Protein AF-A0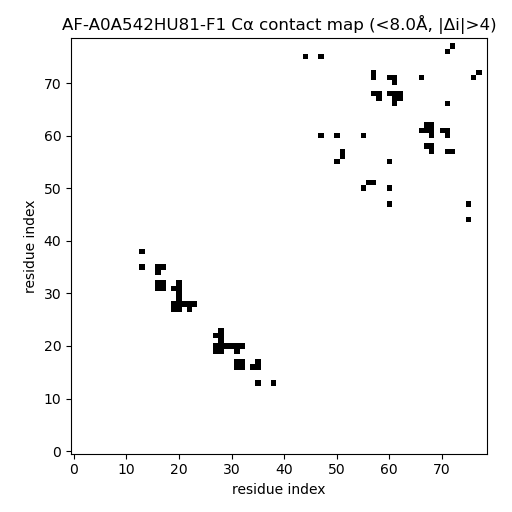A542HU81-F1 (afdb_monomer)

pLDDT: mean 92.31, std 9.43, range [57.12, 98.44]

Foldseek 3Di:
DVVVVVVVVLVVLLVVLVVQLPDPPVVSNVVSVVVNVVSVLVVLLVVVVVCVVVVHQLCNSCVVVVHDSCVSCVSHVPD

Mean predicted aligned error: 4.46 Å

Structure (mmCIF, N/CA/C/O backbone):
data_AF-A0A542HU81-F1
#
_entry.id   AF-A0A542HU81-F1
#
loop_
_atom_site.group_PDB
_atom_site.id
_atom_site.type_symbol
_atom_site.label_atom_id
_atom_site.label_alt_id
_atom_site.label_comp_id
_atom_site.label_asym_id
_atom_site.label_entity_id
_atom_site.label_seq_id
_atom_site.pdbx_PDB_ins_code
_atom_site.Cartn_x
_atom_site.Cartn_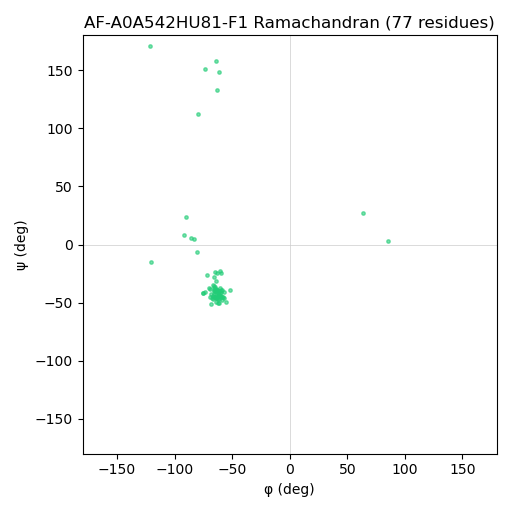y
_atom_site.Cartn_z
_atom_site.occupancy
_atom_site.B_iso_or_equiv
_atom_site.auth_seq_id
_atom_site.auth_comp_id
_atom_site.auth_asym_id
_atom_site.auth_atom_id
_atom_site.pdbx_PDB_model_num
ATOM 1 N N . MET A 1 1 ? -14.990 -19.804 -11.014 1.00 58.38 1 MET A N 1
ATOM 2 C CA . MET A 1 1 ? -14.061 -19.645 -12.158 1.00 58.38 1 MET A CA 1
ATOM 3 C C . MET A 1 1 ? -13.617 -18.197 -12.384 1.00 58.38 1 MET A C 1
ATOM 5 O O . MET A 1 1 ? -12.426 -18.007 -12.564 1.00 58.38 1 MET A O 1
ATOM 9 N N . ALA A 1 2 ? -14.493 -17.183 -12.299 1.00 62.78 2 ALA A N 1
ATOM 10 C CA . ALA A 1 2 ? -14.114 -15.776 -12.537 1.00 62.78 2 ALA A CA 1
ATOM 11 C C . ALA A 1 2 ? -13.036 -15.215 -11.579 1.00 62.78 2 ALA A C 1
ATOM 13 O O . ALA A 1 2 ? -12.065 -14.635 -12.044 1.00 62.78 2 ALA A O 1
ATOM 14 N N . LEU A 1 3 ? -13.141 -15.457 -10.263 1.00 66.62 3 LEU A N 1
ATOM 15 C CA . LEU A 1 3 ? -12.174 -14.933 -9.277 1.00 66.62 3 LEU A CA 1
ATOM 16 C C . LEU A 1 3 ? -10.746 -15.484 -9.448 1.00 66.62 3 LEU A C 1
ATOM 18 O O . LEU A 1 3 ? -9.783 -14.782 -9.161 1.00 66.62 3 LEU A O 1
ATOM 22 N N . VAL A 1 4 ? -10.609 -16.723 -9.932 1.00 66.88 4 VAL A N 1
ATOM 23 C CA . VAL A 1 4 ? -9.299 -17.348 -10.185 1.00 66.88 4 VAL A CA 1
ATOM 24 C C . VAL A 1 4 ? -8.649 -16.744 -11.431 1.00 66.88 4 VAL A C 1
ATOM 26 O O . VAL A 1 4 ? -7.462 -16.448 -11.398 1.00 66.88 4 VAL A O 1
ATOM 29 N N . SER A 1 5 ? -9.427 -16.493 -12.490 1.00 75.06 5 SER A N 1
ATOM 30 C CA . SER A 1 5 ? -8.934 -15.824 -13.704 1.00 75.06 5 SER A CA 1
ATOM 31 C C . SER A 1 5 ? -8.443 -14.413 -13.391 1.00 75.06 5 SER A C 1
ATOM 33 O O . SER A 1 5 ? -7.296 -14.097 -13.671 1.00 75.06 5 SER A O 1
ATOM 35 N N . THR A 1 6 ? -9.256 -13.608 -12.696 1.00 78.75 6 THR A N 1
ATOM 36 C CA . THR A 1 6 ? -8.888 -12.230 -12.339 1.00 78.75 6 THR A CA 1
ATOM 37 C C . THR A 1 6 ? -7.635 -12.170 -11.467 1.00 78.75 6 THR A C 1
ATOM 39 O O . THR A 1 6 ? -6.812 -11.278 -11.636 1.00 78.75 6 THR A O 1
ATOM 42 N N . TYR A 1 7 ? -7.459 -13.123 -10.548 1.00 76.12 7 TYR A N 1
ATOM 43 C CA . TYR A 1 7 ? -6.243 -13.199 -9.742 1.00 76.12 7 TYR A CA 1
ATOM 44 C C . TYR A 1 7 ? -5.004 -13.499 -10.598 1.00 76.12 7 TYR A C 1
ATOM 46 O O . TYR A 1 7 ? -3.983 -12.835 -10.447 1.00 76.12 7 TYR A O 1
ATOM 54 N N . VAL A 1 8 ? -5.093 -14.461 -11.523 1.00 80.12 8 VAL A N 1
ATOM 55 C CA . VAL A 1 8 ? -3.995 -14.803 -12.445 1.00 80.12 8 VAL A CA 1
ATOM 56 C C . VAL A 1 8 ? -3.652 -13.629 -13.367 1.00 80.12 8 VAL A C 1
ATOM 58 O O . VAL A 1 8 ? -2.470 -13.357 -13.587 1.00 80.12 8 VAL A O 1
ATOM 61 N N . ASP A 1 9 ? -4.655 -12.890 -13.841 1.00 82.31 9 ASP A N 1
ATOM 62 C CA . ASP A 1 9 ? -4.464 -11.704 -14.682 1.00 82.31 9 ASP A CA 1
ATOM 63 C C . ASP A 1 9 ? -3.727 -10.592 -13.915 1.00 82.31 9 ASP A C 1
ATOM 65 O O . ASP A 1 9 ? -2.729 -10.059 -14.400 1.00 82.31 9 ASP A O 1
ATOM 69 N N . ILE A 1 10 ? -4.141 -10.314 -12.671 1.00 85.56 10 ILE A N 1
ATOM 70 C CA . ILE A 1 10 ? -3.488 -9.326 -11.795 1.00 85.56 10 ILE A CA 1
ATOM 71 C C . ILE A 1 10 ? -2.035 -9.712 -11.499 1.00 85.56 10 ILE A C 1
ATOM 73 O O . ILE A 1 10 ? -1.145 -8.864 -11.535 1.00 85.56 10 ILE A O 1
ATOM 77 N N . MET A 1 11 ? -1.775 -10.986 -11.195 1.00 86.38 11 MET A N 1
ATOM 78 C CA . MET A 1 11 ? -0.416 -11.451 -10.902 1.00 86.38 11 MET A CA 1
ATOM 79 C C . MET A 1 11 ? 0.494 -11.375 -12.134 1.00 86.38 11 MET A C 1
ATOM 81 O O . MET A 1 11 ? 1.679 -11.053 -12.015 1.00 86.38 11 MET A O 1
ATOM 85 N N . THR A 1 12 ? -0.063 -11.621 -13.321 1.00 87.94 12 THR A N 1
ATOM 86 C CA . THR A 1 12 ? 0.654 -11.482 -14.593 1.00 87.94 12 THR A CA 1
ATOM 87 C C . THR A 1 12 ? 0.985 -10.014 -14.875 1.00 87.94 12 THR A C 1
ATOM 89 O O . THR A 1 12 ? 2.136 -9.695 -15.171 1.00 87.94 12 THR A O 1
ATOM 92 N N . GLU A 1 13 ? 0.020 -9.106 -14.693 1.00 88.38 13 GLU A N 1
ATOM 93 C CA . GLU A 1 13 ? 0.228 -7.657 -14.823 1.00 88.38 13 GLU A CA 1
ATOM 94 C C . GLU A 1 13 ? 1.281 -7.142 -13.830 1.00 88.38 13 GLU A C 1
ATOM 96 O O . GLU A 1 13 ? 2.183 -6.398 -14.209 1.00 88.38 13 GLU A O 1
ATOM 101 N N . ALA A 1 14 ? 1.228 -7.581 -12.568 1.00 91.06 14 ALA A N 1
ATOM 102 C CA . ALA A 1 14 ? 2.216 -7.208 -11.557 1.00 91.06 14 ALA A CA 1
ATOM 103 C C . ALA A 1 14 ? 3.643 -7.621 -11.954 1.00 91.06 14 ALA A C 1
ATOM 105 O O . ALA A 1 14 ? 4.587 -6.862 -11.729 1.00 91.06 14 ALA A O 1
ATOM 106 N N . THR A 1 15 ? 3.796 -8.804 -12.554 1.00 93.44 15 THR A N 1
ATOM 107 C CA . THR A 1 15 ? 5.100 -9.332 -12.980 1.00 93.44 15 THR A CA 1
ATOM 108 C C . THR A 1 15 ? 5.667 -8.534 -14.160 1.00 93.44 15 THR A C 1
ATOM 110 O O . THR A 1 15 ? 6.823 -8.120 -14.108 1.00 93.44 15 THR A O 1
ATOM 113 N N . ASP A 1 16 ? 4.848 -8.230 -15.173 1.00 94.75 16 ASP A N 1
ATOM 114 C CA . ASP A 1 16 ? 5.239 -7.380 -16.314 1.00 94.75 16 ASP A CA 1
ATOM 115 C C . ASP A 1 16 ? 5.600 -5.952 -15.866 1.00 94.75 16 ASP A C 1
ATOM 117 O O . ASP A 1 16 ? 6.607 -5.381 -16.292 1.00 94.75 16 ASP A O 1
ATOM 121 N N . LEU A 1 17 ? 4.833 -5.376 -14.938 1.00 95.00 17 LEU A N 1
ATOM 122 C CA . LEU A 1 17 ? 5.152 -4.070 -14.367 1.00 95.00 17 LEU A CA 1
ATOM 123 C C . LEU A 1 17 ? 6.453 -4.089 -13.550 1.00 95.00 17 LEU A C 1
ATOM 125 O O . LEU A 1 17 ? 7.208 -3.118 -13.591 1.00 95.00 17 LEU A O 1
ATOM 129 N N . ALA A 1 18 ? 6.736 -5.168 -12.817 1.00 94.44 18 ALA A N 1
ATOM 130 C CA . ALA A 1 18 ? 7.986 -5.309 -12.074 1.00 94.44 18 ALA A CA 1
ATOM 131 C C . ALA A 1 18 ? 9.203 -5.395 -13.008 1.00 94.44 18 ALA A C 1
ATOM 133 O O . ALA A 1 18 ? 10.219 -4.756 -12.736 1.00 94.44 18 ALA A O 1
ATOM 134 N N . GLU A 1 19 ? 9.087 -6.106 -14.131 1.00 96.00 19 GLU A N 1
ATOM 135 C CA . GLU A 1 19 ? 10.135 -6.157 -15.155 1.00 96.00 19 GLU A CA 1
ATOM 136 C C . GLU A 1 19 ? 10.393 -4.765 -15.754 1.00 96.00 19 GLU A C 1
ATOM 138 O O . GLU A 1 19 ? 11.522 -4.270 -15.738 1.00 96.00 19 GLU A O 1
ATOM 143 N N . ARG A 1 20 ? 9.331 -4.072 -16.186 1.00 95.88 20 ARG A N 1
ATOM 144 C CA . ARG A 1 20 ? 9.425 -2.721 -16.769 1.00 95.88 20 ARG A CA 1
ATOM 145 C C . ARG A 1 20 ? 9.945 -1.672 -15.790 1.00 95.88 20 ARG A C 1
ATOM 147 O O . ARG A 1 20 ? 10.494 -0.659 -16.218 1.00 95.88 20 ARG A O 1
ATOM 154 N N . ALA A 1 21 ? 9.788 -1.879 -14.484 1.00 95.44 21 ALA A N 1
ATOM 155 C CA . ALA A 1 21 ? 10.340 -0.981 -13.471 1.00 95.44 21 ALA A CA 1
ATOM 156 C C . ALA A 1 21 ? 11.882 -0.952 -13.476 1.00 95.44 21 ALA A C 1
ATOM 158 O O . ALA A 1 21 ? 12.460 0.045 -13.046 1.00 95.44 21 ALA A O 1
ATOM 159 N N . GLY A 1 22 ? 12.533 -2.008 -13.982 1.00 94.38 22 GLY A N 1
ATOM 160 C CA . GLY A 1 22 ? 13.986 -2.105 -14.149 1.00 94.38 22 GLY A CA 1
ATOM 161 C C . GLY A 1 22 ? 14.512 -1.648 -15.515 1.00 94.38 22 GLY A C 1
ATOM 162 O O . GLY A 1 22 ? 15.692 -1.855 -15.801 1.00 94.38 22 GLY A O 1
ATOM 163 N N . ASP A 1 23 ? 13.662 -1.063 -16.366 1.00 97.00 23 ASP A N 1
ATOM 164 C CA . ASP A 1 23 ? 14.053 -0.616 -17.705 1.00 97.00 23 ASP A CA 1
ATOM 165 C C . ASP A 1 23 ? 15.149 0.468 -17.651 1.00 97.00 23 ASP A C 1
ATOM 167 O O . ASP A 1 23 ? 15.225 1.284 -16.728 1.00 97.00 23 ASP A O 1
ATOM 171 N N . ARG A 1 24 ? 16.008 0.484 -18.675 1.00 96.38 24 ARG A N 1
ATOM 172 C CA . ARG A 1 24 ? 17.077 1.478 -18.829 1.00 96.38 24 ARG A CA 1
ATOM 173 C C . ARG A 1 24 ? 16.534 2.858 -19.196 1.00 96.38 24 ARG A C 1
ATOM 175 O O . ARG A 1 24 ? 17.198 3.851 -18.904 1.00 96.38 24 ARG A O 1
ATOM 182 N N . ASP A 1 25 ? 15.364 2.937 -19.831 1.00 97.62 25 ASP A N 1
ATOM 183 C CA . ASP A 1 25 ? 14.647 4.195 -20.021 1.00 97.62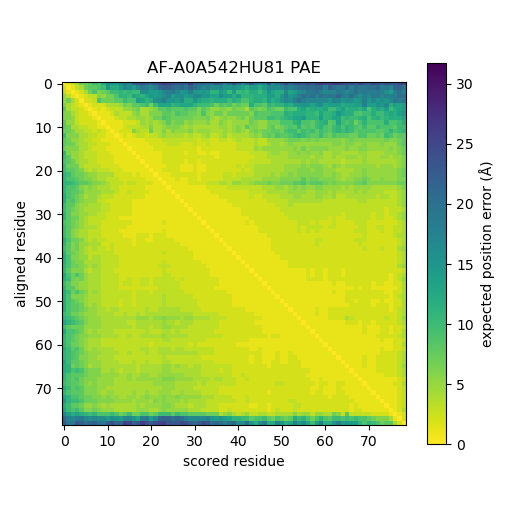 25 ASP A CA 1
ATOM 184 C C . ASP A 1 25 ? 13.903 4.572 -18.722 1.00 97.62 25 ASP A C 1
ATOM 186 O O . ASP A 1 25 ? 12.896 3.945 -18.368 1.00 97.62 25 ASP A O 1
ATOM 190 N N . PRO A 1 26 ? 14.314 5.651 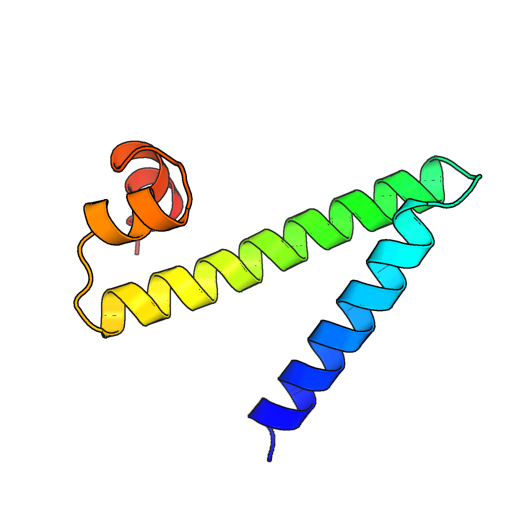-18.024 1.00 97.50 26 PRO A N 1
ATOM 191 C CA . PRO A 1 26 ? 13.668 6.072 -16.783 1.00 97.50 26 PRO A CA 1
ATOM 192 C C . PRO A 1 26 ? 12.186 6.430 -16.962 1.00 97.50 26 PRO A C 1
ATOM 194 O O . PRO A 1 26 ? 11.423 6.368 -15.999 1.00 97.50 26 PRO A O 1
ATOM 197 N N . ARG A 1 27 ? 11.730 6.789 -18.171 1.00 98.31 27 ARG A N 1
ATOM 198 C CA . ARG A 1 27 ? 10.304 7.053 -18.428 1.00 98.31 27 ARG A CA 1
ATOM 199 C C . ARG A 1 27 ? 9.474 5.778 -18.355 1.00 98.31 27 ARG A C 1
ATOM 201 O O . ARG A 1 27 ? 8.345 5.830 -17.865 1.00 98.31 27 ARG A O 1
ATOM 208 N N . VAL A 1 28 ? 10.011 4.662 -18.844 1.00 98.00 28 VAL A N 1
ATOM 209 C CA . VAL A 1 28 ? 9.362 3.348 -18.766 1.00 98.00 28 VAL A CA 1
ATOM 210 C C . VAL A 1 28 ? 9.333 2.896 -17.310 1.00 98.00 28 VAL A C 1
ATOM 212 O O . VAL A 1 28 ? 8.246 2.654 -16.778 1.00 98.00 28 VAL A O 1
ATOM 215 N N . GLY A 1 29 ? 10.485 2.941 -16.635 1.00 97.88 29 GLY A N 1
ATOM 216 C CA . GLY A 1 29 ? 10.602 2.570 -15.225 1.00 97.88 29 GLY A CA 1
ATOM 217 C C . GLY A 1 29 ? 9.653 3.353 -14.315 1.00 97.88 29 GLY A C 1
ATOM 218 O O . GLY A 1 29 ? 8.879 2.769 -13.559 1.00 97.88 29 GLY A O 1
ATOM 219 N N . LEU A 1 30 ? 9.617 4.686 -14.428 1.00 98.31 30 LEU A N 1
ATOM 220 C CA . LEU A 1 30 ? 8.743 5.521 -13.593 1.00 98.31 30 LEU A CA 1
ATOM 221 C C . LEU A 1 30 ? 7.251 5.269 -13.843 1.00 98.31 30 LEU A C 1
ATOM 223 O O . LEU A 1 30 ? 6.464 5.297 -12.893 1.00 98.31 30 LEU A O 1
ATOM 227 N N . ARG A 1 31 ? 6.845 5.011 -15.094 1.00 97.88 31 ARG A N 1
ATOM 228 C CA . ARG A 1 31 ? 5.453 4.649 -15.408 1.00 97.88 31 ARG A CA 1
ATOM 229 C C . ARG A 1 31 ? 5.083 3.304 -14.798 1.00 97.88 31 ARG A C 1
ATOM 231 O O . ARG A 1 31 ? 4.005 3.192 -14.219 1.00 97.88 31 ARG A O 1
ATOM 238 N N . ALA A 1 32 ? 5.978 2.325 -14.881 1.00 97.62 32 ALA A N 1
ATOM 239 C CA . ALA A 1 32 ? 5.772 1.012 -14.293 1.00 97.62 32 ALA A CA 1
ATOM 240 C C . ALA A 1 32 ? 5.670 1.090 -12.762 1.00 97.62 32 ALA A C 1
ATOM 242 O O . ALA A 1 32 ? 4.707 0.599 -12.180 1.00 97.62 32 ALA A O 1
ATOM 243 N N . VAL A 1 33 ? 6.572 1.828 -12.106 1.00 97.56 33 VAL A N 1
ATOM 244 C CA . VAL A 1 33 ? 6.504 2.080 -10.657 1.00 97.56 33 VAL A CA 1
ATOM 245 C C . VAL A 1 33 ? 5.203 2.795 -10.271 1.00 97.56 33 VAL A C 1
ATOM 247 O O . VAL A 1 33 ? 4.589 2.463 -9.256 1.00 97.56 33 VAL A O 1
ATOM 250 N N . ALA A 1 34 ? 4.750 3.775 -11.058 1.00 97.94 34 ALA A N 1
ATOM 251 C CA . ALA A 1 34 ? 3.476 4.445 -10.807 1.00 97.94 34 ALA A CA 1
ATOM 252 C C . ALA A 1 34 ? 2.281 3.482 -10.923 1.00 97.94 34 ALA A C 1
ATOM 254 O O . ALA A 1 34 ? 1.358 3.565 -10.112 1.00 97.94 34 ALA A O 1
ATOM 255 N N . ALA A 1 35 ? 2.302 2.562 -11.888 1.00 96.19 35 ALA A N 1
ATOM 256 C CA . ALA A 1 35 ? 1.282 1.527 -12.029 1.00 96.19 35 ALA A CA 1
ATOM 257 C C . ALA A 1 35 ? 1.315 0.525 -10.860 1.00 96.19 35 ALA A C 1
ATOM 259 O O . ALA A 1 35 ? 0.271 0.274 -10.260 1.00 96.19 35 ALA A O 1
ATOM 260 N N . LEU A 1 36 ? 2.499 0.056 -10.446 1.00 96.44 36 LEU A N 1
ATOM 261 C CA . LEU A 1 36 ? 2.665 -0.820 -9.277 1.00 96.44 36 LEU A CA 1
ATOM 262 C C . LEU A 1 36 ? 2.111 -0.192 -7.997 1.00 96.44 36 LEU A C 1
ATOM 264 O O . LEU A 1 36 ? 1.444 -0.871 -7.223 1.00 96.44 36 LEU A O 1
ATOM 268 N N . ARG A 1 37 ? 2.329 1.112 -7.779 1.00 96.38 37 ARG A N 1
ATOM 269 C CA . ARG A 1 37 ? 1.755 1.820 -6.621 1.00 96.38 37 ARG A CA 1
ATOM 270 C C . ARG A 1 37 ? 0.228 1.790 -6.631 1.00 96.38 37 ARG A C 1
ATOM 272 O O . ARG A 1 37 ? -0.372 1.511 -5.600 1.00 96.38 37 ARG A O 1
ATOM 279 N N . ARG A 1 38 ? -0.398 2.025 -7.788 1.00 95.56 38 ARG A N 1
ATOM 280 C CA . ARG A 1 38 ? -1.864 1.960 -7.925 1.00 95.56 38 ARG A CA 1
ATOM 281 C C . ARG A 1 38 ? -2.391 0.549 -7.694 1.00 95.56 38 ARG A C 1
ATOM 283 O O . ARG A 1 38 ? -3.437 0.397 -7.071 1.00 95.56 38 ARG A O 1
ATOM 290 N N . LEU A 1 39 ? -1.689 -0.467 -8.195 1.00 93.56 39 LEU A N 1
ATOM 291 C CA . LEU A 1 39 ? -2.066 -1.860 -7.983 1.00 93.56 39 LEU A CA 1
ATOM 292 C C . LEU A 1 39 ? -1.951 -2.244 -6.501 1.00 93.56 39 LEU A C 1
ATOM 294 O O . LEU A 1 39 ? -2.884 -2.814 -5.940 1.00 93.56 39 LEU A O 1
ATOM 298 N N . LEU A 1 40 ? -0.851 -1.863 -5.845 1.00 94.25 40 LEU A N 1
ATOM 299 C CA . LEU A 1 40 ? -0.655 -2.069 -4.412 1.00 94.25 40 LEU A CA 1
ATOM 300 C C . LEU A 1 40 ? -1.773 -1.414 -3.593 1.00 94.25 40 LEU A C 1
ATOM 302 O O . LEU A 1 40 ? -2.337 -2.058 -2.716 1.00 94.25 40 LEU A O 1
ATOM 306 N N . GLU A 1 41 ? -2.139 -0.166 -3.899 1.00 94.12 41 GLU A N 1
ATOM 307 C CA . GLU A 1 41 ? -3.234 0.532 -3.214 1.00 94.12 41 GLU A CA 1
ATOM 308 C C . GLU A 1 41 ? -4.580 -0.195 -3.355 1.00 94.12 41 GLU A C 1
ATOM 310 O O . GLU A 1 41 ? -5.341 -0.275 -2.389 1.00 94.12 41 GLU A O 1
ATOM 315 N N . GLN A 1 42 ? -4.871 -0.757 -4.532 1.00 92.81 42 GLN A N 1
ATOM 316 C CA . GLN A 1 42 ? -6.090 -1.538 -4.761 1.00 92.81 42 GLN A CA 1
ATOM 317 C C . GLN A 1 42 ? -6.087 -2.843 -3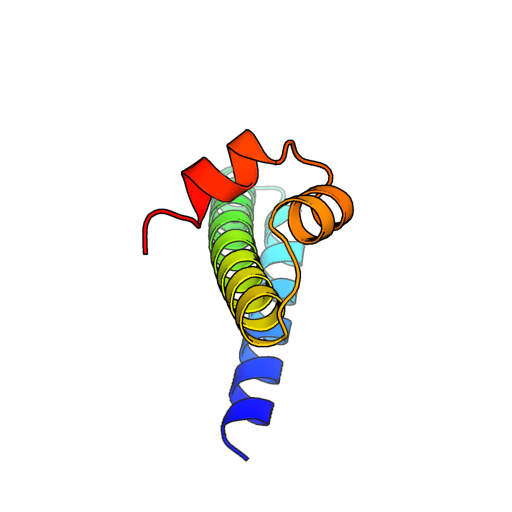.960 1.00 92.81 42 GLN A C 1
ATOM 319 O O . GLN A 1 42 ? -7.075 -3.159 -3.294 1.00 92.81 42 GLN A O 1
ATOM 324 N N . LEU A 1 43 ? -4.976 -3.584 -3.989 1.00 93.12 43 LEU A N 1
ATOM 325 C CA . LEU A 1 43 ? -4.826 -4.830 -3.236 1.00 93.12 43 LEU A CA 1
ATOM 326 C C . LEU A 1 43 ? -4.914 -4.581 -1.727 1.00 93.12 43 LEU A C 1
ATOM 328 O O . LEU A 1 43 ? -5.640 -5.293 -1.034 1.00 93.12 43 LEU A O 1
ATOM 332 N N . GLU A 1 44 ? -4.252 -3.536 -1.228 1.00 95.75 44 GLU A N 1
ATOM 333 C CA . GLU A 1 44 ? -4.326 -3.128 0.176 1.00 95.75 44 GLU A CA 1
ATOM 334 C C . GLU A 1 44 ? -5.777 -2.819 0.574 1.00 95.75 44 GLU A C 1
ATOM 336 O O . GLU A 1 44 ? -6.257 -3.339 1.578 1.00 95.75 44 GLU A O 1
ATOM 341 N N . ALA A 1 45 ? -6.533 -2.073 -0.241 1.00 95.06 45 ALA A N 1
ATOM 342 C CA . ALA A 1 45 ? -7.942 -1.778 0.032 1.00 95.06 45 ALA A CA 1
ATOM 343 C C . ALA A 1 45 ? -8.828 -3.038 0.089 1.00 95.06 45 ALA A C 1
ATOM 345 O O . ALA A 1 45 ? -9.710 -3.138 0.951 1.00 95.06 45 ALA A O 1
ATOM 346 N N . VAL A 1 46 ? -8.600 -4.006 -0.808 1.00 94.81 46 VAL A N 1
ATOM 347 C CA . VAL A 1 46 ? -9.305 -5.300 -0.807 1.00 94.81 46 VAL A CA 1
ATOM 348 C C . VAL A 1 46 ? -9.009 -6.070 0.478 1.00 94.81 46 VAL A C 1
ATOM 350 O O . VAL A 1 46 ? -9.941 -6.544 1.133 1.00 94.81 46 VAL A O 1
ATOM 353 N N . GLN A 1 47 ? -7.738 -6.155 0.875 1.00 95.94 47 GLN A N 1
ATOM 354 C CA . GLN A 1 47 ? -7.337 -6.880 2.081 1.00 95.94 47 GLN A CA 1
ATOM 355 C C . GLN A 1 47 ? -7.829 -6.193 3.356 1.00 95.94 47 GLN A C 1
ATOM 357 O O . GLN A 1 47 ? -8.386 -6.859 4.224 1.00 95.94 47 GLN A O 1
ATOM 362 N N . VAL A 1 48 ? -7.740 -4.862 3.445 1.00 97.25 48 VAL A N 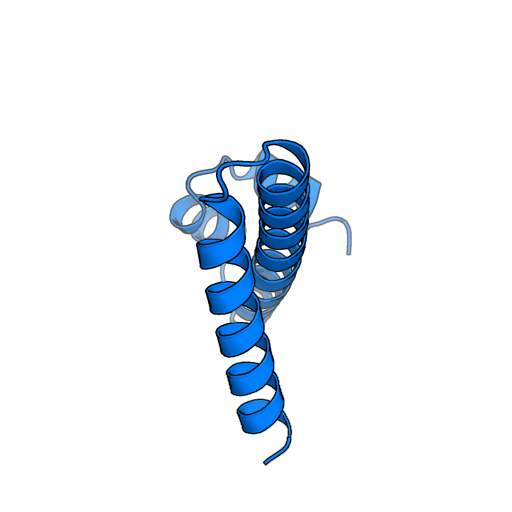1
ATOM 363 C CA . VAL A 1 48 ? -8.281 -4.094 4.578 1.00 97.25 48 VAL A CA 1
ATOM 364 C C . VAL A 1 48 ? -9.784 -4.329 4.719 1.00 97.25 48 VAL A C 1
ATOM 366 O O . VAL A 1 48 ? -10.260 -4.603 5.819 1.00 97.25 48 VAL A O 1
ATOM 369 N N . ARG A 1 49 ? -10.546 -4.286 3.617 1.00 96.31 49 ARG A N 1
ATOM 370 C CA . ARG A 1 49 ? -11.987 -4.578 3.641 1.00 96.31 49 ARG A CA 1
ATOM 371 C C . ARG A 1 49 ? -12.268 -6.012 4.086 1.00 96.31 49 ARG A C 1
ATOM 373 O O . ARG A 1 49 ? -13.152 -6.226 4.910 1.00 96.31 49 ARG A O 1
ATOM 380 N N . SER A 1 50 ? -11.514 -6.978 3.567 1.00 96.56 50 SER A N 1
ATOM 381 C CA . SER A 1 50 ? -11.622 -8.383 3.967 1.00 96.56 50 SER A CA 1
ATOM 382 C C . SER A 1 50 ? -11.362 -8.565 5.467 1.00 96.56 50 SER A C 1
ATOM 384 O O . SER A 1 50 ? -12.178 -9.174 6.154 1.00 96.56 50 SER A O 1
ATOM 386 N N . ALA A 1 51 ? -10.292 -7.967 6.001 1.00 97.88 51 ALA A N 1
ATOM 387 C CA . ALA A 1 51 ? -9.957 -8.014 7.422 1.00 97.88 51 ALA A CA 1
ATOM 388 C C . ALA A 1 51 ? -11.054 -7.370 8.287 1.00 97.88 51 ALA A C 1
ATOM 390 O O . ALA A 1 51 ? -11.490 -7.951 9.281 1.00 97.88 51 ALA A O 1
ATOM 391 N N . ARG A 1 52 ? -11.582 -6.210 7.870 1.00 97.50 52 ARG A N 1
ATOM 392 C CA . ARG A 1 52 ? -12.720 -5.565 8.546 1.00 97.50 52 ARG A CA 1
ATOM 393 C C . ARG A 1 52 ? -13.969 -6.447 8.554 1.00 97.50 52 ARG A C 1
ATOM 395 O O . ARG A 1 52 ? -14.613 -6.545 9.595 1.00 97.50 52 ARG A O 1
ATOM 402 N N . ASN A 1 53 ? -14.280 -7.122 7.445 1.00 97.12 53 ASN A N 1
ATOM 403 C CA . ASN A 1 53 ? -15.401 -8.067 7.359 1.00 97.12 53 ASN A CA 1
ATOM 404 C C . ASN A 1 53 ? -15.199 -9.309 8.242 1.00 97.12 53 ASN A C 1
ATOM 406 O O . ASN A 1 53 ? -16.172 -9.888 8.713 1.00 97.12 53 ASN A O 1
ATOM 410 N N . GLN A 1 54 ? -13.948 -9.694 8.494 1.00 98.12 54 GLN A N 1
ATOM 411 C CA . GLN A 1 54 ? -13.574 -10.766 9.419 1.00 98.12 54 GLN A CA 1
ATOM 412 C C . GLN A 1 54 ? -13.502 -10.299 10.885 1.00 98.12 54 GLN A C 1
ATOM 414 O O . GLN A 1 54 ? -13.105 -11.065 11.757 1.00 98.12 5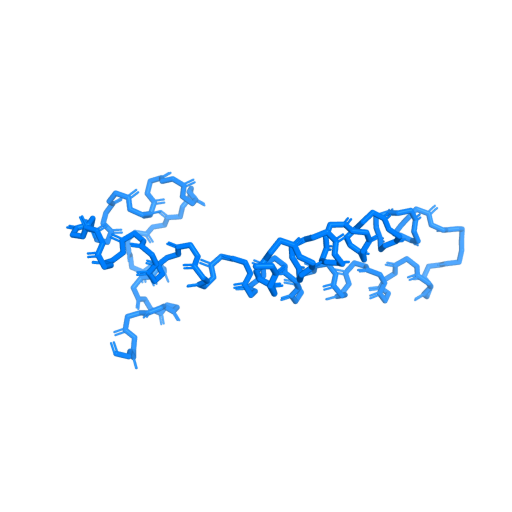4 GLN A O 1
ATOM 419 N N . GLY A 1 55 ? -13.876 -9.049 11.174 1.00 98.00 55 GLY A N 1
ATOM 420 C CA . GLY A 1 55 ? -13.944 -8.511 12.533 1.00 98.00 55 GLY A CA 1
ATOM 421 C C . GLY A 1 55 ? -12.627 -7.962 13.087 1.00 98.00 55 GLY A C 1
ATOM 422 O O . GLY A 1 55 ? -12.617 -7.490 14.222 1.00 98.00 55 GLY A O 1
ATOM 423 N N . TRP A 1 56 ? -11.544 -7.946 12.306 1.00 98.44 56 TRP A N 1
ATOM 424 C CA . TRP A 1 56 ? -10.247 -7.429 12.754 1.00 98.44 56 TRP A CA 1
ATOM 425 C C . TRP A 1 56 ? -10.336 -5.948 13.082 1.00 98.44 56 TRP A C 1
ATOM 427 O O . TRP A 1 56 ? -10.833 -5.167 12.271 1.00 98.44 56 TRP A O 1
ATOM 437 N N . SER A 1 57 ? -9.806 -5.531 14.225 1.00 97.75 57 SER A N 1
ATOM 438 C CA . SER A 1 57 ? -9.701 -4.134 14.638 1.00 97.75 57 SER A CA 1
ATOM 439 C C . SER A 1 57 ? -8.778 -3.320 13.721 1.00 97.75 57 SER A C 1
ATOM 441 O O . SER A 1 57 ? -7.871 -3.831 13.066 1.00 97.75 57 SER A O 1
ATOM 443 N N . TRP A 1 58 ? -8.955 -1.995 13.717 1.00 97.50 58 TRP A N 1
ATOM 444 C CA . TRP A 1 58 ? -8.037 -1.087 13.017 1.00 97.50 58 TRP A CA 1
ATOM 445 C C . TRP A 1 58 ? -6.593 -1.179 13.516 1.00 97.50 58 TRP A C 1
ATOM 447 O O . TRP A 1 58 ? -5.679 -0.807 12.790 1.00 97.50 58 TRP A O 1
ATOM 457 N N . GLN A 1 59 ? -6.387 -1.618 14.758 1.00 98.19 59 GLN A N 1
ATOM 458 C CA . GLN A 1 59 ? -5.056 -1.771 15.328 1.00 98.19 59 GLN A CA 1
ATOM 459 C C . GLN A 1 59 ? -4.349 -3.013 14.778 1.00 98.19 59 GLN A C 1
ATOM 461 O O . GLN A 1 59 ? -3.182 -2.908 14.419 1.00 98.19 59 GLN A O 1
ATOM 466 N N . GLU A 1 60 ? -5.054 -4.138 14.647 1.00 98.44 60 GLU A N 1
ATOM 467 C CA . GLU A 1 60 ? -4.509 -5.363 14.042 1.00 98.44 60 GLU A CA 1
ATOM 468 C C . GLU A 1 60 ? -4.135 -5.132 12.576 1.00 98.44 60 GLU A C 1
ATOM 470 O O . GLU A 1 60 ? -3.020 -5.428 12.165 1.00 98.44 60 GLU A O 1
ATOM 475 N N . ILE A 1 61 ? -5.010 -4.479 11.804 1.00 98.12 61 ILE A N 1
ATOM 476 C CA . ILE A 1 61 ? -4.718 -4.143 10.401 1.00 98.12 61 ILE A CA 1
ATOM 477 C C . ILE A 1 61 ? -3.509 -3.200 10.295 1.00 98.12 61 ILE A C 1
ATOM 479 O O . ILE A 1 61 ? -2.666 -3.355 9.417 1.00 98.12 61 ILE A O 1
ATOM 483 N N . ALA A 1 62 ? -3.413 -2.207 11.182 1.00 97.44 62 ALA A N 1
ATOM 484 C CA . ALA A 1 62 ? -2.287 -1.278 11.190 1.00 97.44 62 ALA A CA 1
ATOM 485 C C . ALA A 1 62 ? -0.954 -1.976 11.499 1.00 97.44 62 ALA A C 1
ATOM 487 O O . ALA A 1 62 ? 0.057 -1.626 10.890 1.00 97.44 62 ALA A O 1
ATOM 488 N N . ALA A 1 63 ? -0.966 -2.957 12.408 1.00 98.25 63 ALA A N 1
ATOM 489 C CA . ALA A 1 63 ? 0.208 -3.748 12.753 1.00 98.25 63 ALA A CA 1
ATOM 490 C C . ALA A 1 63 ? 0.736 -4.528 11.538 1.00 98.25 63 ALA A C 1
ATOM 492 O O . ALA A 1 63 ? 1.923 -4.423 11.237 1.00 98.25 63 ALA A O 1
ATOM 493 N N . GLU A 1 64 ? -0.143 -5.200 10.787 1.00 98.00 64 GLU A N 1
ATOM 494 C CA . GLU A 1 64 ? 0.240 -5.942 9.573 1.00 98.00 64 GLU A CA 1
ATOM 495 C C . GLU A 1 64 ? 0.739 -5.028 8.444 1.00 98.00 64 GLU A C 1
ATOM 497 O O . GLU A 1 64 ? 1.660 -5.374 7.709 1.00 98.00 64 GLU A O 1
ATOM 502 N N . LEU A 1 65 ? 0.164 -3.829 8.312 1.00 96.50 65 LEU A N 1
ATOM 503 C CA . LEU A 1 65 ? 0.591 -2.848 7.308 1.00 96.50 65 LEU A CA 1
ATOM 504 C C . LEU A 1 65 ? 1.843 -2.053 7.719 1.00 96.50 65 LEU A C 1
ATOM 506 O O . LEU A 1 65 ? 2.342 -1.257 6.924 1.00 96.50 65 LEU A O 1
ATOM 510 N N . GLY A 1 66 ? 2.335 -2.207 8.952 1.00 97.56 66 GLY A N 1
ATOM 511 C CA . GLY A 1 66 ? 3.476 -1.441 9.462 1.00 97.56 66 GLY A CA 1
ATOM 512 C C . GLY A 1 66 ? 3.217 0.069 9.556 1.00 97.56 66 GLY A C 1
ATOM 513 O O . GLY A 1 66 ? 4.147 0.870 9.462 1.00 97.56 66 GLY A O 1
ATOM 514 N N . VAL A 1 67 ? 1.956 0.481 9.724 1.00 97.19 67 VAL A N 1
ATOM 515 C CA . VAL A 1 67 ? 1.551 1.893 9.829 1.00 97.19 67 VAL A CA 1
ATOM 516 C C . VAL A 1 67 ? 0.842 2.166 11.150 1.00 97.19 67 VAL A C 1
ATOM 518 O O . VAL A 1 67 ? 0.497 1.265 11.907 1.00 97.19 67 VAL A O 1
ATOM 521 N N . SER A 1 68 ? 0.590 3.438 11.459 1.00 97.88 68 SER A N 1
ATOM 522 C CA . SER A 1 68 ? -0.192 3.774 12.649 1.00 97.88 68 SER A CA 1
ATOM 523 C C . SER A 1 68 ? -1.683 3.471 12.456 1.00 97.88 68 SER A C 1
ATOM 525 O O . SER A 1 68 ? -2.240 3.623 11.363 1.00 97.88 68 SER A O 1
ATOM 527 N N . ARG A 1 69 ? -2.377 3.152 13.558 1.00 96.88 69 ARG A N 1
ATOM 528 C CA . ARG A 1 69 ? -3.846 3.008 13.588 1.00 96.88 69 ARG A CA 1
ATOM 529 C C . ARG A 1 69 ? -4.561 4.225 12.987 1.00 96.88 69 ARG A C 1
ATOM 531 O O . ARG A 1 69 ? -5.567 4.088 12.296 1.00 96.88 69 ARG A O 1
ATOM 538 N N . GLN A 1 70 ? -4.055 5.431 13.245 1.00 96.56 70 GLN A N 1
ATOM 539 C CA . GLN A 1 70 ? -4.641 6.659 12.710 1.00 96.56 70 GLN A CA 1
ATOM 540 C C . GLN A 1 70 ? -4.432 6.779 11.196 1.00 96.56 70 GLN A C 1
ATOM 542 O O . GLN A 1 70 ? -5.343 7.230 10.507 1.00 96.56 70 GLN A O 1
ATOM 547 N N . ALA A 1 71 ? -3.275 6.358 10.673 1.00 95.94 71 ALA A N 1
ATOM 548 C CA . ALA A 1 71 ? -2.998 6.366 9.240 1.00 95.94 71 ALA A CA 1
ATOM 549 C C . ALA A 1 71 ? -3.942 5.422 8.484 1.00 95.94 71 ALA A C 1
ATOM 551 O O . ALA A 1 71 ? -4.595 5.859 7.534 1.00 95.94 71 ALA A O 1
ATOM 552 N N . VAL A 1 72 ? -4.091 4.174 8.950 1.00 96.31 72 VAL A N 1
ATOM 553 C CA . VAL A 1 72 ? -5.001 3.209 8.310 1.00 96.31 72 VAL A CA 1
ATOM 554 C C . VAL A 1 72 ? -6.458 3.665 8.412 1.00 96.31 72 VAL A C 1
ATOM 556 O O . 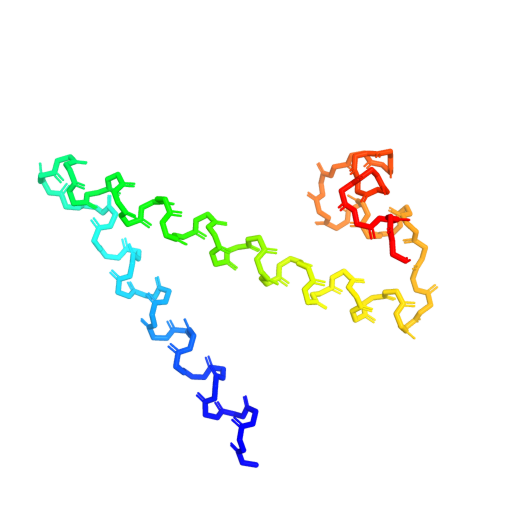VAL A 1 72 ? -7.175 3.657 7.416 1.00 96.31 72 VAL A O 1
ATOM 559 N N . HIS A 1 73 ? -6.886 4.173 9.574 1.00 94.31 73 HIS A N 1
ATOM 560 C CA . HIS A 1 73 ? -8.254 4.656 9.761 1.00 94.31 73 HIS A CA 1
ATOM 561 C C . HIS A 1 73 ? -8.547 5.897 8.907 1.00 94.31 73 HIS A C 1
ATOM 563 O O . HIS A 1 73 ? -9.613 6.007 8.312 1.00 94.31 73 HIS A O 1
ATOM 569 N N . LYS A 1 74 ? -7.592 6.824 8.777 1.00 95.62 74 LYS A N 1
ATOM 570 C CA . LYS A 1 74 ? -7.732 7.993 7.898 1.00 95.62 74 LYS A CA 1
ATOM 571 C C . LYS A 1 74 ? -7.847 7.589 6.424 1.00 95.62 74 LYS A C 1
ATOM 573 O O . LYS A 1 74 ? -8.601 8.227 5.686 1.00 95.62 74 LYS A O 1
ATOM 578 N N . LYS A 1 75 ? -7.086 6.572 6.005 1.00 94.94 75 LYS A N 1
ATOM 579 C CA . LYS A 1 75 ? -7.041 6.085 4.619 1.00 94.94 75 LYS A CA 1
ATOM 580 C C . LYS A 1 75 ? -8.282 5.263 4.255 1.00 94.94 75 LYS A C 1
ATOM 582 O O . LYS A 1 75 ? -8.836 5.480 3.185 1.00 94.94 75 LYS A O 1
ATOM 587 N N . TYR A 1 76 ? -8.747 4.391 5.151 1.00 94.69 76 TYR A N 1
ATOM 588 C CA . TYR A 1 76 ? -9.765 3.376 4.844 1.00 94.69 76 TYR A CA 1
ATOM 589 C C . TYR A 1 76 ? -11.053 3.453 5.668 1.00 94.69 76 TYR A C 1
ATOM 591 O O . TYR A 1 76 ? -12.044 2.840 5.294 1.00 94.69 76 TYR A O 1
ATOM 599 N N . GLY A 1 77 ? -11.067 4.189 6.778 1.00 86.31 77 GLY A N 1
ATOM 600 C CA . GLY A 1 77 ? -12.205 4.262 7.703 1.00 86.31 77 GLY A CA 1
ATOM 601 C C . GLY A 1 77 ? -13.280 5.288 7.338 1.00 86.31 77 GLY A C 1
ATOM 602 O O . GLY A 1 77 ? -14.186 5.508 8.131 1.00 86.31 77 GLY A O 1
ATOM 603 N N . ARG A 1 78 ? -13.188 5.951 6.175 1.00 82.12 78 ARG A N 1
ATOM 604 C CA . ARG A 1 78 ? -14.196 6.922 5.697 1.00 82.12 78 ARG A CA 1
ATOM 605 C C . ARG A 1 78 ? -15.314 6.288 4.853 1.00 82.12 78 ARG A C 1
ATOM 607 O O . ARG A 1 78 ? -15.944 6.985 4.061 1.00 82.12 78 ARG A O 1
ATOM 614 N N . HIS A 1 79 ? -15.555 4.993 5.031 1.00 57.12 79 HIS A N 1
ATOM 615 C CA . HIS A 1 79 ? -16.631 4.242 4.389 1.00 57.12 79 HIS A CA 1
ATOM 616 C C . HIS A 1 79 ? -17.450 3.494 5.431 1.00 57.12 79 HIS A C 1
ATOM 618 O O . HIS A 1 79 ? -16.821 2.874 6.319 1.00 57.12 79 HIS A O 1
#

Sequence (79 aa):
MALVSTYVDIMTEATDLAERAGDRDPRVGLRAVAALRRLLEQLEAVQVRSARNQGWSWQEIAAELGVSRQAVHKKYGRH

Radius of gyration: 15.38 Å; Cα contacts (8 Å, |Δi|>4): 47; chains: 1; bounding box: 34×28×35 Å

Nearest PDB structures (foldseek):
  4xpy-assembly1_A  TM=7.017E-01  e=9.937E+00  Methylococcus capsulatus str. Bath
  4xpw-assembly1_A  TM=6.998E-01  e=9.937E+00  Methylococcus capsulatus str. Bath

Secondary structure (DSSP, 8-state):
-HHHHHHHHHHHHHHHHHHHHT-SSHHHHHHHHHHHHHHHHHHHHHHHHHHHHTT--HHHHHHHHTS-HHHHHHHH---

Solvent-accessible surface area (backbone atoms only — not comparable to full-atom values): 4411 Å² total; per-residue (Å²): 113,68,72,61,52,55,51,54,51,53,55,5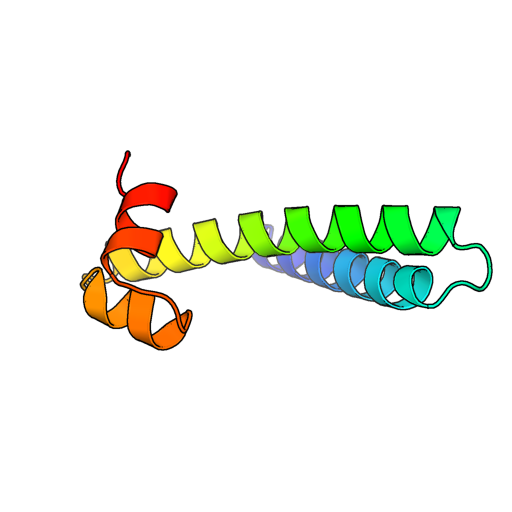0,52,53,51,54,32,56,56,38,40,70,42,91,51,63,71,53,11,52,51,21,48,54,49,51,51,55,51,49,54,52,53,50,53,53,50,53,51,50,42,47,75,72,67,50,50,62,57,60,56,10,59,78,69,74,49,51,44,66,57,48,41,70,74,63,58,86,112